Protein AF-A0A813JUB5-F1 (afdb_monomer_lite)

pLDDT: mean 76.71, std 22.65, range [33.0, 97.31]

Secondary structure (DSSP, 8-state):
--------------------------------EEEEE-HHHHTT--HHHHHHHHHHHHHTT--HHHHHHHHHHHHHHHHHHHT--PPP--EEEEE-

Structure (mmCIF, N/CA/C/O backbone):
data_AF-A0A813JUB5-F1
#
_entry.id   AF-A0A813JUB5-F1
#
loop_
_atom_site.group_PDB
_atom_site.id
_atom_site.type_symbol
_atom_site.label_atom_id
_atom_site.label_alt_id
_atom_site.label_comp_id
_atom_site.label_asym_id
_atom_site.label_entity_id
_atom_site.label_seq_id
_atom_site.pdbx_PDB_ins_code
_atom_site.Cartn_x
_atom_site.Cartn_y
_atom_site.Cartn_z
_atom_site.occupancy
_atom_site.B_iso_or_equiv
_atom_site.auth_seq_id
_atom_site.auth_comp_id
_atom_site.auth_asym_id
_atom_site.auth_atom_id
_atom_site.pdbx_PDB_model_num
ATOM 1 N N . ASP A 1 1 ? -7.724 21.777 -16.500 1.00 37.97 1 ASP A N 1
ATOM 2 C CA . ASP A 1 1 ? -7.188 20.458 -16.139 1.00 37.97 1 ASP A CA 1
ATOM 3 C C . ASP A 1 1 ? -7.147 20.297 -14.641 1.00 37.97 1 ASP A C 1
ATOM 5 O O . ASP A 1 1 ? -6.376 20.973 -13.975 1.00 37.97 1 ASP A O 1
ATOM 9 N N . VAL A 1 2 ? -8.063 19.493 -14.113 1.00 37.19 2 VAL A N 1
ATOM 10 C CA . VAL A 1 2 ? -8.103 19.075 -12.708 1.00 37.19 2 VAL A CA 1
ATOM 11 C C . VAL A 1 2 ? -7.773 17.582 -12.753 1.00 37.19 2 VAL A C 1
ATOM 13 O O . VAL A 1 2 ? -8.389 16.907 -13.579 1.00 37.19 2 VAL A O 1
ATOM 16 N N . PRO A 1 3 ? -6.791 17.074 -11.991 1.00 41.38 3 PRO A N 1
ATOM 17 C CA . PRO A 1 3 ? -6.329 15.706 -12.172 1.00 41.38 3 PRO A CA 1
ATOM 18 C C . PRO A 1 3 ? -7.411 14.697 -11.783 1.00 41.38 3 PRO A C 1
ATOM 20 O O . PRO A 1 3 ? -8.268 14.963 -10.936 1.00 41.38 3 PRO A O 1
ATOM 23 N N . ASP A 1 4 ? -7.330 13.550 -12.449 1.00 41.47 4 ASP A N 1
ATOM 24 C CA . ASP A 1 4 ? -8.175 12.366 -12.341 1.00 41.47 4 ASP A CA 1
ATOM 25 C C . ASP A 1 4 ? -8.116 11.783 -10.914 1.00 41.47 4 ASP A C 1
ATOM 27 O O . ASP A 1 4 ? -7.369 10.856 -10.605 1.00 41.47 4 ASP A O 1
ATOM 31 N N . VAL A 1 5 ? -8.876 12.364 -9.979 1.00 38.91 5 VAL A N 1
ATOM 32 C CA . VAL A 1 5 ? -9.111 11.742 -8.673 1.00 38.91 5 VAL A CA 1
ATOM 33 C C . VAL A 1 5 ? -10.061 10.579 -8.912 1.00 38.91 5 VAL A C 1
ATOM 35 O O . VAL A 1 5 ? -11.279 10.753 -8.960 1.00 38.91 5 VAL A O 1
ATOM 38 N N . THR A 1 6 ? -9.507 9.376 -9.038 1.00 42.19 6 THR A N 1
ATOM 39 C CA . THR A 1 6 ? -10.309 8.153 -8.999 1.00 42.19 6 THR A CA 1
ATOM 40 C C . THR A 1 6 ? -10.825 7.969 -7.569 1.00 42.19 6 THR A C 1
ATOM 42 O O . THR A 1 6 ? -10.170 7.379 -6.711 1.00 42.19 6 THR A O 1
ATOM 45 N N . THR A 1 7 ? -12.008 8.514 -7.276 1.00 41.75 7 THR A N 1
ATOM 46 C CA . THR A 1 7 ? -12.756 8.228 -6.048 1.00 41.75 7 THR A CA 1
ATOM 47 C C . THR A 1 7 ? -13.442 6.874 -6.190 1.00 41.75 7 THR A C 1
ATOM 49 O O . THR A 1 7 ? -14.650 6.772 -6.397 1.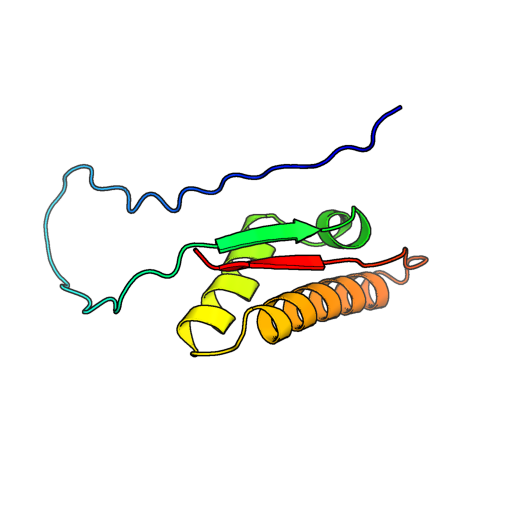00 41.75 7 THR A O 1
ATOM 52 N N . SER A 1 8 ? -12.666 5.799 -6.073 1.00 41.94 8 SER A N 1
ATOM 53 C CA . SER A 1 8 ? -13.240 4.463 -5.922 1.00 41.94 8 SER A CA 1
ATOM 54 C C . SER A 1 8 ? -13.886 4.361 -4.538 1.00 41.94 8 SER A C 1
ATOM 56 O O . SER A 1 8 ? -13.247 3.970 -3.563 1.00 41.94 8 SER A O 1
ATOM 58 N N . PHE A 1 9 ? -15.162 4.743 -4.441 1.00 37.78 9 PHE A N 1
ATOM 59 C CA . PHE A 1 9 ? -16.031 4.349 -3.334 1.00 37.78 9 PHE A CA 1
ATOM 60 C C . PHE A 1 9 ? -16.298 2.851 -3.475 1.00 37.78 9 PHE A C 1
ATOM 62 O O . PHE A 1 9 ? -17.243 2.423 -4.134 1.00 37.78 9 PHE A O 1
ATOM 69 N N . LEU A 1 10 ? -15.416 2.043 -2.896 1.00 42.94 10 LEU A N 1
ATOM 70 C CA . LEU A 1 10 ? -15.638 0.613 -2.764 1.00 42.94 10 LEU A CA 1
ATOM 71 C C . LEU A 1 10 ? -16.428 0.390 -1.478 1.00 42.94 10 LEU A C 1
ATOM 73 O O . LEU A 1 10 ? -15.875 0.171 -0.402 1.00 42.94 10 LEU A O 1
ATOM 77 N N . GLU A 1 11 ? -17.751 0.469 -1.600 1.00 42.41 11 GLU A N 1
ATOM 78 C CA . GLU A 1 11 ? -18.625 -0.207 -0.653 1.00 42.41 11 GLU A CA 1
ATOM 79 C C . GLU A 1 11 ? -18.338 -1.703 -0.810 1.00 42.41 11 GLU A C 1
ATOM 81 O O . GLU A 1 11 ? -18.696 -2.316 -1.817 1.00 42.41 11 GLU A O 1
ATOM 86 N N . SER A 1 12 ? -17.617 -2.286 0.151 1.00 42.34 12 SER A N 1
ATOM 87 C CA . SER A 1 12 ? -17.505 -3.738 0.262 1.00 42.34 12 SER A CA 1
ATOM 88 C C . SER A 1 12 ? -18.871 -4.256 0.698 1.00 42.34 12 SER A C 1
ATOM 90 O O . SER A 1 12 ? -19.141 -4.489 1.878 1.00 42.34 12 SER A O 1
ATOM 92 N N . ALA A 1 13 ? -19.782 -4.328 -0.269 1.00 40.25 13 ALA A N 1
ATOM 93 C CA . ALA A 1 13 ? -21.048 -4.992 -0.115 1.00 40.25 13 ALA A CA 1
ATOM 94 C C . ALA A 1 13 ? -20.729 -6.474 0.077 1.00 40.25 13 ALA A C 1
ATOM 96 O O . ALA A 1 13 ? -20.413 -7.191 -0.873 1.00 40.25 13 ALA A O 1
ATOM 97 N N . ALA A 1 14 ? -20.821 -6.936 1.323 1.00 43.47 14 ALA A N 1
ATOM 98 C CA . ALA A 1 14 ? -21.150 -8.324 1.576 1.00 43.47 14 ALA A CA 1
ATOM 99 C C . ALA A 1 14 ? -22.444 -8.600 0.800 1.00 43.47 14 ALA A C 1
ATOM 101 O O . ALA A 1 14 ? -23.521 -8.111 1.139 1.00 43.47 14 ALA A O 1
ATOM 102 N N . GLN A 1 15 ? -22.298 -9.279 -0.330 1.00 40.62 15 GLN A N 1
ATOM 103 C CA . GLN A 1 15 ? -23.367 -9.525 -1.273 1.00 40.62 15 GLN A CA 1
ATOM 104 C C . GLN A 1 15 ? -24.268 -10.612 -0.685 1.00 40.62 15 GLN A C 1
ATOM 106 O O . GLN A 1 15 ? -24.029 -11.802 -0.865 1.00 40.62 15 GLN A O 1
ATOM 111 N N . THR A 1 16 ? -25.287 -10.211 0.073 1.00 44.03 16 THR A N 1
ATOM 112 C CA . THR A 1 16 ? -26.322 -11.130 0.554 1.00 44.03 16 THR A CA 1
ATOM 113 C C . THR A 1 16 ? -27.417 -11.221 -0.504 1.00 44.03 16 THR A C 1
ATOM 115 O O . THR A 1 16 ? -28.320 -10.389 -0.566 1.00 44.03 16 THR A O 1
ATOM 118 N N . GLY A 1 17 ? -27.300 -12.230 -1.365 1.00 39.75 17 GLY A N 1
ATOM 119 C CA . GLY A 1 17 ? -28.309 -12.633 -2.342 1.00 39.75 17 GLY A CA 1
ATOM 120 C C . GLY A 1 17 ? -28.335 -14.155 -2.467 1.00 39.75 17 GLY A C 1
ATOM 121 O O . GLY A 1 17 ? -27.616 -14.719 -3.280 1.00 39.75 17 GLY A O 1
ATOM 122 N N . ASP A 1 18 ? -29.120 -14.777 -1.585 1.00 42.12 18 ASP A N 1
ATOM 123 C CA . ASP A 1 18 ? -29.724 -16.118 -1.628 1.00 42.12 18 ASP A CA 1
ATOM 124 C C . ASP A 1 18 ? -29.017 -17.259 -2.394 1.00 42.12 18 ASP A C 1
ATOM 126 O O . ASP A 1 18 ? -29.290 -17.491 -3.570 1.00 42.12 18 ASP A O 1
ATOM 130 N N . ALA A 1 19 ? -28.242 -18.085 -1.670 1.00 40.19 19 ALA A N 1
ATOM 131 C CA . ALA A 1 19 ? -28.362 -19.556 -1.692 1.00 40.19 19 ALA A CA 1
ATOM 132 C C . ALA A 1 19 ? -27.466 -20.240 -0.627 1.00 40.19 19 ALA A C 1
ATOM 134 O O . ALA A 1 19 ? -26.251 -20.299 -0.750 1.00 40.19 19 ALA A O 1
ATOM 135 N N . GLN A 1 20 ? -28.127 -20.772 0.407 1.00 45.09 20 GLN A N 1
ATOM 136 C CA . GLN A 1 20 ? -27.795 -21.916 1.279 1.00 45.09 20 GLN A CA 1
ATOM 137 C C . GLN A 1 20 ? -26.329 -22.341 1.571 1.00 45.09 20 GLN A C 1
ATOM 139 O O . GLN A 1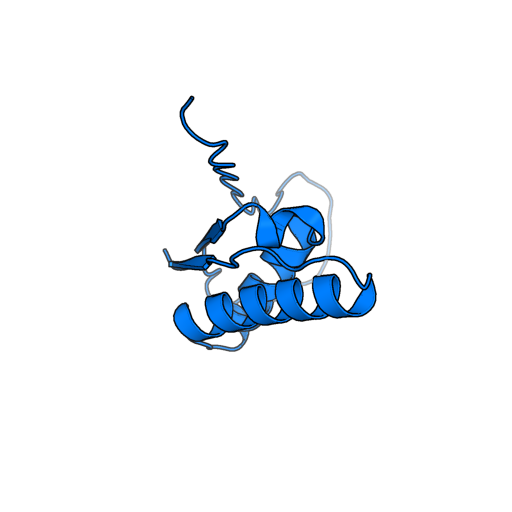 20 ? -25.653 -22.943 0.745 1.00 45.09 20 GLN A O 1
ATOM 144 N N . ALA A 1 21 ? -26.043 -22.297 2.884 1.00 45.81 21 ALA A N 1
ATOM 145 C CA . ALA A 1 21 ? -25.285 -23.250 3.715 1.00 45.81 21 ALA A CA 1
ATOM 146 C C . ALA A 1 21 ? -23.786 -22.997 4.021 1.00 45.81 21 ALA A C 1
ATOM 148 O O . ALA A 1 21 ? -22.905 -23.219 3.202 1.00 45.81 21 ALA A O 1
ATOM 149 N N . ALA A 1 22 ? -23.564 -22.734 5.320 1.00 44.94 22 ALA A N 1
ATOM 150 C CA . ALA A 1 22 ? -22.416 -23.104 6.159 1.00 44.94 22 ALA A CA 1
ATOM 151 C C . ALA A 1 22 ? -21.100 -22.308 6.039 1.00 44.94 22 ALA A C 1
ATOM 153 O O . ALA A 1 22 ? -20.172 -22.715 5.352 1.00 44.94 22 ALA A O 1
ATOM 154 N N . CYS A 1 23 ? -20.982 -21.249 6.847 1.00 33.00 23 CYS A N 1
ATOM 155 C CA . CYS A 1 23 ? -19.963 -21.075 7.897 1.00 33.00 23 CYS A CA 1
ATOM 156 C C . CYS A 1 23 ? -20.178 -19.674 8.487 1.00 33.00 23 CYS A C 1
ATOM 158 O O . CYS A 1 23 ? -19.902 -18.680 7.820 1.00 33.00 23 CYS A O 1
ATOM 160 N N . GLU A 1 24 ? -20.715 -19.573 9.704 1.00 44.91 24 GLU A N 1
ATOM 161 C CA . GLU A 1 24 ? -20.666 -18.322 10.469 1.00 44.91 24 GLU A CA 1
ATOM 162 C C . GLU A 1 24 ? -19.198 -18.047 10.806 1.00 44.91 24 GLU A C 1
ATOM 164 O O . GLU A 1 24 ? -18.670 -18.480 11.828 1.00 44.91 24 GLU A O 1
ATOM 169 N N . SER A 1 25 ? -18.500 -17.376 9.892 1.00 47.16 25 SER A N 1
ATOM 170 C CA . SER A 1 25 ? -17.254 -16.710 10.220 1.00 47.16 25 SER A CA 1
ATOM 171 C C . SER A 1 25 ? -17.613 -15.555 11.141 1.00 47.16 25 SER A C 1
ATOM 173 O O . SER A 1 25 ? -18.264 -14.603 10.706 1.00 47.16 25 SER A O 1
ATOM 175 N N . ASP A 1 26 ? -17.194 -15.667 12.399 1.00 46.16 26 ASP A N 1
ATOM 176 C CA . ASP A 1 26 ? -17.034 -14.578 13.363 1.00 46.16 26 ASP A CA 1
ATOM 177 C C . ASP A 1 26 ? -16.092 -13.524 12.755 1.00 46.16 26 ASP A C 1
ATOM 179 O O . ASP A 1 26 ? -14.899 -13.439 13.043 1.00 46.16 26 ASP A O 1
ATOM 183 N N . ALA A 1 27 ? -16.601 -12.786 11.774 1.00 52.78 27 ALA A N 1
ATOM 184 C CA . ALA A 1 27 ? -15.924 -11.656 11.193 1.00 52.78 27 ALA A CA 1
ATOM 185 C C . ALA A 1 27 ? -16.081 -10.546 12.223 1.00 52.78 27 ALA A C 1
ATOM 187 O O . ALA A 1 27 ? -17.143 -9.931 12.342 1.00 52.78 27 ALA A O 1
ATOM 188 N N . GLY A 1 28 ? -15.022 -10.323 13.003 1.00 55.94 28 GLY A N 1
ATOM 189 C CA . GLY A 1 28 ? -14.895 -9.120 13.815 1.00 55.94 28 GLY A CA 1
ATOM 190 C C . GLY A 1 28 ? -15.255 -7.870 12.993 1.00 55.94 28 GLY A C 1
ATOM 191 O O . GLY A 1 28 ? -15.242 -7.919 11.761 1.00 55.94 28 GLY A O 1
ATOM 192 N N . PRO A 1 29 ? -15.592 -6.749 13.651 1.00 61.69 29 PRO A N 1
ATOM 193 C CA . PRO A 1 29 ? -16.195 -5.587 13.002 1.00 61.69 29 PRO A CA 1
ATOM 194 C C . PRO A 1 29 ? -15.454 -5.215 11.714 1.00 61.69 29 PRO A C 1
ATOM 196 O O . PRO A 1 29 ? -14.263 -4.891 11.744 1.00 61.69 29 PRO A O 1
ATOM 199 N N . LEU A 1 30 ? -16.167 -5.313 10.587 1.00 64.62 30 LEU A N 1
ATOM 200 C CA . LEU A 1 30 ? -15.655 -4.958 9.269 1.00 64.62 30 LEU A CA 1
ATOM 201 C C . LEU A 1 30 ? -15.199 -3.498 9.316 1.00 64.62 30 LEU A C 1
ATOM 203 O O . LEU A 1 30 ? -16.011 -2.599 9.528 1.00 64.62 30 LEU A O 1
ATOM 207 N N . LYS A 1 31 ? -13.894 -3.262 9.150 1.00 72.56 31 LYS A N 1
ATOM 208 C CA . LYS A 1 31 ? -13.341 -1.906 9.077 1.00 72.56 31 LYS A CA 1
ATOM 209 C C . LYS A 1 31 ? -13.501 -1.391 7.656 1.00 72.56 31 LYS A C 1
ATOM 211 O O . LYS A 1 31 ? -12.869 -1.915 6.740 1.00 72.56 31 LYS A O 1
ATOM 216 N N . GLN A 1 32 ? -14.340 -0.376 7.483 1.00 88.62 32 GLN A N 1
ATOM 217 C CA . GLN A 1 32 ? -14.465 0.325 6.213 1.00 88.62 32 GLN A CA 1
ATOM 218 C C . GLN A 1 32 ? -13.316 1.324 6.076 1.00 88.62 32 GLN A C 1
ATOM 220 O O . GLN A 1 32 ? -12.819 1.869 7.065 1.00 88.62 32 GLN A O 1
ATOM 225 N N . PHE A 1 33 ? -12.856 1.547 4.850 1.00 91.06 33 PHE A N 1
ATOM 226 C CA . PHE A 1 33 ? -11.806 2.520 4.593 1.00 91.06 33 PHE A CA 1
ATOM 227 C C . PHE A 1 33 ? -11.940 3.144 3.209 1.00 91.06 33 PHE A C 1
ATOM 229 O O . PHE A 1 33 ? -12.518 2.563 2.294 1.00 91.06 33 PHE A O 1
ATOM 236 N N . LEU A 1 34 ? -11.348 4.325 3.070 1.00 92.81 34 LEU A N 1
ATOM 237 C CA . LEU A 1 34 ? -11.126 5.015 1.811 1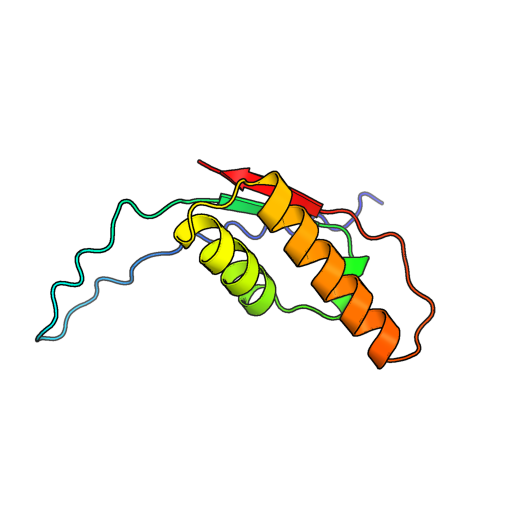.00 92.81 34 LEU A CA 1
ATOM 238 C C . LEU A 1 34 ? -9.619 5.080 1.557 1.00 92.81 34 LEU A C 1
ATOM 240 O O . LEU A 1 34 ? -8.874 5.561 2.413 1.00 92.81 34 LEU A O 1
ATOM 244 N N . ALA A 1 35 ? -9.182 4.619 0.387 1.00 92.00 35 ALA A N 1
ATOM 245 C CA . ALA A 1 35 ? -7.811 4.773 -0.087 1.00 92.00 35 ALA A CA 1
ATOM 246 C C . ALA A 1 35 ? -7.7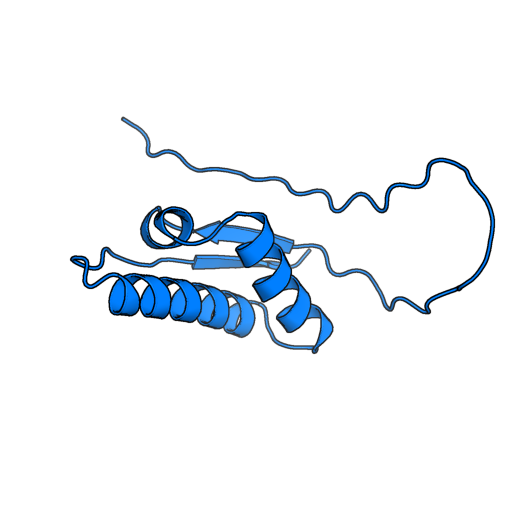84 5.762 -1.259 1.00 92.00 35 ALA A C 1
ATOM 248 O O . ALA A 1 35 ? -8.485 5.577 -2.251 1.00 92.00 35 ALA A O 1
ATOM 249 N N . VAL A 1 36 ? -6.969 6.808 -1.137 1.00 94.06 36 VAL A N 1
ATOM 250 C CA . VAL A 1 36 ? -6.707 7.800 -2.186 1.00 94.06 36 VAL A CA 1
ATOM 251 C C . VAL A 1 36 ? -5.219 7.760 -2.491 1.00 94.06 36 VAL A C 1
ATOM 253 O O . VAL A 1 36 ? -4.406 7.735 -1.569 1.00 94.06 36 VAL A O 1
ATOM 256 N N . ALA A 1 37 ? -4.848 7.750 -3.764 1.00 93.88 37 ALA A N 1
ATOM 257 C CA . ALA A 1 37 ? -3.451 7.707 -4.168 1.00 93.88 37 ALA A CA 1
ATOM 258 C C . ALA A 1 37 ? -3.212 8.455 -5.481 1.00 93.88 37 ALA A C 1
ATOM 260 O O . ALA A 1 37 ? -4.163 8.644 -6.246 1.00 93.88 37 ALA A O 1
ATOM 261 N N . SER A 1 38 ? -1.961 8.865 -5.719 1.00 92.94 38 SER A N 1
ATOM 262 C CA . SER A 1 38 ? -1.511 9.373 -7.021 1.00 92.94 38 SER A CA 1
ATOM 263 C C . SER A 1 38 ? -1.496 8.266 -8.084 1.00 92.94 38 SER A C 1
ATOM 265 O O . SER A 1 38 ? -1.558 7.074 -7.775 1.00 92.94 38 SER A O 1
ATOM 267 N N . ASP A 1 39 ? -1.424 8.672 -9.347 1.00 89.62 39 ASP A N 1
ATOM 268 C CA . ASP A 1 39 ? -1.215 7.811 -10.519 1.00 89.62 39 ASP A CA 1
ATOM 269 C C . ASP A 1 39 ? -0.013 6.872 -10.380 1.00 89.62 39 ASP A C 1
ATOM 271 O O . ASP A 1 39 ? -0.125 5.703 -10.746 1.00 89.62 39 ASP A O 1
ATOM 275 N N . GLY A 1 40 ? 1.058 7.317 -9.716 1.00 90.50 40 GLY A N 1
ATOM 276 C CA . GLY A 1 40 ? 2.203 6.476 -9.361 1.00 90.50 40 GLY A CA 1
ATOM 277 C C . GLY A 1 40 ? 1.841 5.193 -8.593 1.00 90.50 40 GLY A C 1
ATOM 278 O O . GLY A 1 40 ? 2.635 4.257 -8.549 1.00 90.50 40 GLY A O 1
ATOM 279 N N . VAL A 1 41 ? 0.645 5.087 -8.005 1.00 93.00 41 VAL A N 1
ATOM 280 C CA . VAL A 1 41 ? 0.126 3.824 -7.449 1.00 93.00 41 VAL A CA 1
ATOM 281 C C . VAL A 1 41 ? -0.680 3.037 -8.475 1.00 93.00 41 VAL A C 1
ATOM 283 O O . VAL A 1 41 ? -0.490 1.828 -8.610 1.00 93.00 41 VAL A O 1
ATOM 286 N N . TRP A 1 42 ? -1.588 3.703 -9.183 1.00 92.38 42 TRP A N 1
ATOM 287 C CA . TRP A 1 42 ? -2.576 3.057 -10.048 1.00 92.38 42 TRP A CA 1
ATOM 288 C C . TRP A 1 42 ? -2.014 2.557 -11.378 1.00 92.38 42 TRP A C 1
ATOM 290 O O . TRP A 1 42 ? -2.639 1.711 -12.011 1.00 92.38 42 TRP A O 1
ATOM 300 N N . GLU A 1 43 ? -0.835 3.027 -11.783 1.00 88.81 43 GLU A N 1
ATOM 301 C CA . GLU A 1 43 ? -0.173 2.573 -13.009 1.00 88.81 43 GLU A CA 1
ATOM 302 C C . GLU A 1 43 ? 0.164 1.073 -12.975 1.00 88.81 43 GLU A C 1
ATOM 304 O O . GLU A 1 43 ? 0.046 0.385 -13.988 1.00 88.81 43 GLU A O 1
ATOM 309 N N . PHE A 1 44 ? 0.503 0.545 -11.792 1.00 87.19 44 PHE A N 1
ATOM 310 C CA . PHE A 1 44 ? 0.928 -0.851 -11.621 1.00 87.19 44 PHE A CA 1
ATOM 311 C C . PHE A 1 44 ? 0.081 -1.653 -10.632 1.00 87.19 44 PHE A C 1
ATOM 313 O O . PHE A 1 44 ? 0.198 -2.879 -10.581 1.00 87.19 44 PHE A O 1
ATOM 320 N N . LEU A 1 45 ? -0.765 -0.999 -9.831 1.00 91.31 45 LEU A N 1
ATOM 321 C CA . LEU A 1 45 ? -1.656 -1.677 -8.894 1.00 91.31 45 LEU A CA 1
ATOM 322 C C . LEU A 1 45 ? -3.110 -1.539 -9.316 1.00 91.31 45 LEU A C 1
ATOM 324 O O . LEU A 1 45 ? -3.636 -0.439 -9.480 1.00 91.31 45 LEU A O 1
ATOM 328 N N . SER A 1 46 ? -3.789 -2.683 -9.398 1.00 92.50 46 SER A N 1
ATOM 329 C CA . SER A 1 46 ? -5.237 -2.710 -9.560 1.00 92.50 46 SER A CA 1
ATOM 330 C C . SER A 1 46 ? -5.941 -2.206 -8.294 1.00 92.50 46 SER A C 1
ATOM 332 O O . SER A 1 46 ? -5.424 -2.312 -7.177 1.00 92.50 46 SER A O 1
ATOM 334 N N . SER A 1 47 ? -7.170 -1.707 -8.445 1.00 90.25 47 SER A N 1
ATOM 335 C CA . SER A 1 47 ? -8.006 -1.318 -7.302 1.00 90.25 47 SER A CA 1
ATOM 336 C C . SER A 1 47 ? -8.256 -2.482 -6.336 1.00 90.25 47 SER A C 1
ATOM 338 O O . SER A 1 47 ? -8.245 -2.277 -5.121 1.00 90.25 47 SER A O 1
ATOM 340 N N . SER A 1 48 ? -8.399 -3.712 -6.843 1.00 90.62 48 SER A N 1
ATOM 341 C CA . SER A 1 48 ? -8.480 -4.926 -6.021 1.00 90.62 48 SER A CA 1
ATOM 342 C C . SER A 1 48 ? -7.195 -5.189 -5.236 1.00 90.62 48 SER A C 1
ATOM 344 O O . SER A 1 48 ? -7.266 -5.379 -4.026 1.00 90.62 48 SER A O 1
ATOM 346 N N . ASP A 1 49 ? -6.018 -5.101 -5.868 1.00 92.88 49 ASP A N 1
ATOM 347 C CA . ASP A 1 49 ? -4.735 -5.309 -5.179 1.00 92.88 49 ASP A CA 1
ATOM 348 C C . ASP A 1 49 ? -4.508 -4.284 -4.065 1.00 92.88 49 ASP A C 1
ATOM 350 O O . ASP A 1 49 ? -3.997 -4.617 -2.988 1.00 92.88 49 ASP A O 1
ATOM 354 N N . ALA A 1 50 ? -4.881 -3.027 -4.320 1.00 93.38 50 ALA A N 1
ATOM 355 C CA . ALA A 1 50 ? -4.801 -1.962 -3.331 1.00 93.38 50 ALA A CA 1
ATOM 356 C C . ALA A 1 50 ? -5.746 -2.233 -2.151 1.00 93.38 50 ALA A C 1
ATOM 358 O O . ALA A 1 50 ? -5.334 -2.131 -0.991 1.00 93.38 50 ALA A O 1
ATOM 359 N N . THR A 1 51 ? -6.982 -2.644 -2.445 1.00 91.94 51 THR A N 1
ATOM 360 C CA . THR A 1 51 ? -8.004 -2.943 -1.434 1.00 91.94 51 THR A CA 1
ATOM 361 C C . THR A 1 51 ? -7.602 -4.133 -0.570 1.00 91.94 51 THR A C 1
ATOM 363 O O . THR A 1 51 ? -7.656 -4.036 0.655 1.00 91.94 51 THR A O 1
ATOM 366 N N . ASP A 1 52 ? -7.110 -5.212 -1.176 1.00 92.88 52 ASP A N 1
ATOM 367 C CA . ASP A 1 52 ? -6.633 -6.398 -0.459 1.00 92.88 52 ASP A CA 1
ATOM 368 C C . ASP A 1 52 ? -5.428 -6.066 0.426 1.00 92.88 52 ASP A C 1
ATOM 370 O O . ASP A 1 52 ? -5.343 -6.502 1.577 1.00 92.88 52 ASP A O 1
ATOM 374 N N . THR A 1 53 ? -4.508 -5.238 -0.081 1.00 94.19 53 THR A N 1
ATOM 375 C CA . THR A 1 53 ? -3.320 -4.808 0.668 1.00 94.19 53 THR A CA 1
ATOM 376 C C . THR A 1 53 ? -3.706 -3.997 1.906 1.00 94.19 53 THR A C 1
ATOM 378 O O . THR A 1 53 ? -3.227 -4.287 3.005 1.00 94.19 53 THR A O 1
ATOM 381 N N . VAL A 1 54 ? -4.57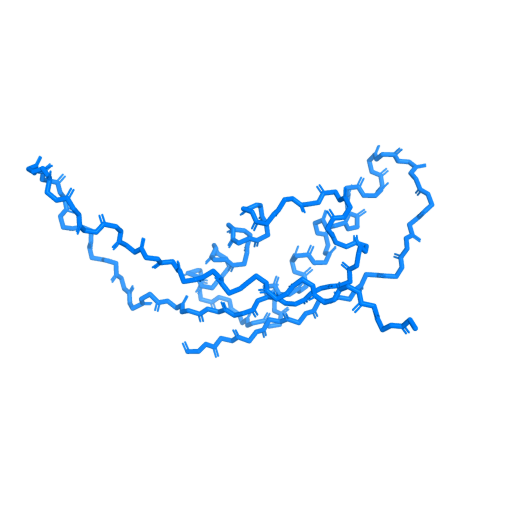8 -2.996 1.759 1.00 94.00 54 VAL A N 1
ATOM 382 C CA . VAL A 1 54 ? -5.008 -2.142 2.878 1.00 94.00 54 VAL A CA 1
ATOM 383 C C . VAL A 1 54 ? -5.920 -2.915 3.834 1.00 94.00 54 VAL A C 1
ATOM 385 O O . VAL A 1 54 ? -5.712 -2.875 5.048 1.00 94.00 54 VAL A O 1
ATOM 388 N N . GLY A 1 55 ? -6.870 -3.688 3.307 1.00 91.69 55 GLY A N 1
ATOM 389 C CA . GLY A 1 55 ? -7.795 -4.510 4.085 1.00 91.69 55 GLY A CA 1
ATOM 390 C C . GLY A 1 55 ? -7.071 -5.522 4.971 1.00 91.69 55 GLY A C 1
ATOM 391 O O . GLY A 1 55 ? -7.316 -5.569 6.178 1.00 91.69 55 GLY A O 1
ATOM 392 N N . ALA A 1 56 ? -6.101 -6.261 4.424 1.00 91.38 56 ALA A N 1
ATOM 393 C CA . ALA A 1 56 ? -5.305 -7.218 5.194 1.00 91.38 56 ALA A CA 1
ATOM 394 C C . ALA A 1 56 ? -4.523 -6.550 6.342 1.00 91.38 56 ALA A C 1
ATOM 396 O O . ALA A 1 56 ? -4.432 -7.102 7.446 1.00 91.38 56 ALA A O 1
ATOM 397 N N . MET A 1 57 ? -3.994 -5.343 6.115 1.00 94.31 57 MET A N 1
ATOM 398 C CA . MET A 1 57 ? -3.290 -4.567 7.142 1.00 94.31 57 MET A CA 1
ATOM 399 C C . MET A 1 57 ? -4.239 -4.137 8.269 1.00 94.31 57 MET A C 1
ATOM 401 O O . MET A 1 57 ? -3.923 -4.325 9.448 1.00 94.31 57 MET A O 1
ATOM 405 N N . LEU A 1 58 ? -5.419 -3.616 7.927 1.00 90.25 58 LEU A N 1
ATOM 406 C CA . LEU A 1 58 ? -6.412 -3.158 8.904 1.00 90.25 58 LEU A CA 1
ATOM 407 C C . LEU A 1 58 ? -7.013 -4.309 9.725 1.00 90.25 58 LEU A C 1
ATOM 409 O O . LEU A 1 58 ? -7.194 -4.158 10.940 1.00 90.25 58 LEU A O 1
ATOM 413 N N . LEU A 1 59 ? -7.266 -5.463 9.093 1.00 89.31 59 LEU A N 1
ATOM 414 C CA . LEU A 1 59 ? -7.703 -6.693 9.767 1.00 89.31 59 LEU A CA 1
ATOM 415 C C . LEU A 1 59 ? -6.643 -7.198 10.756 1.00 89.31 59 LEU A C 1
ATOM 417 O O . LEU A 1 59 ? -6.971 -7.594 11.874 1.00 89.31 59 LEU A O 1
ATOM 421 N N . SER A 1 60 ? -5.362 -7.063 10.401 1.00 89.25 60 SER A N 1
ATOM 422 C CA . SER A 1 60 ? -4.211 -7.391 11.257 1.00 89.25 60 SER A CA 1
ATOM 423 C C . SER A 1 60 ? -3.925 -6.349 12.353 1.00 89.25 60 SER A C 1
ATOM 425 O O . SER A 1 60 ? -2.819 -6.309 12.896 1.00 89.25 60 SER A O 1
ATOM 427 N N . GLN A 1 61 ? -4.898 -5.486 12.671 1.00 87.69 61 GLN A N 1
ATOM 428 C CA . GLN A 1 61 ? -4.808 -4.427 13.686 1.00 87.69 61 GLN A CA 1
ATOM 429 C C . GLN A 1 61 ? -3.660 -3.425 13.454 1.00 87.69 61 GLN A C 1
ATOM 431 O O . GLN A 1 61 ? -3.151 -2.826 14.402 1.00 87.69 61 GLN A O 1
ATOM 436 N N . LYS A 1 62 ? -3.241 -3.220 12.198 1.00 91.75 62 LYS A N 1
ATOM 437 C CA . LYS A 1 62 ? -2.296 -2.152 11.839 1.00 91.75 62 LYS A CA 1
ATOM 438 C C . LYS A 1 62 ? -3.009 -0.806 11.748 1.00 91.75 62 LYS A C 1
ATOM 440 O O . LYS A 1 62 ? -4.229 -0.735 11.592 1.00 91.75 62 LYS A O 1
ATOM 445 N N . THR A 1 63 ? -2.240 0.272 11.870 1.00 94.31 63 THR A N 1
ATOM 446 C CA . THR A 1 63 ? -2.773 1.633 11.746 1.00 94.31 63 THR A CA 1
ATOM 447 C C . THR A 1 63 ? -3.015 1.999 10.280 1.00 94.31 63 THR A C 1
ATOM 449 O O . THR A 1 63 ? -2.403 1.426 9.379 1.00 94.31 63 THR A O 1
ATOM 452 N N . ALA A 1 64 ? -3.870 2.997 10.034 1.00 93.38 64 ALA A N 1
ATOM 453 C CA . ALA A 1 64 ? -4.105 3.529 8.688 1.00 93.38 64 ALA A CA 1
ATOM 454 C C . ALA A 1 64 ? -2.803 4.004 8.016 1.00 93.38 64 ALA A C 1
ATOM 456 O O . ALA A 1 64 ? -2.581 3.735 6.842 1.00 93.38 64 ALA A O 1
ATOM 457 N N . SER A 1 65 ? -1.910 4.630 8.793 1.00 95.94 65 SER A N 1
ATOM 458 C CA . SER A 1 65 ? -0.593 5.074 8.320 1.00 95.94 65 SER A CA 1
ATOM 459 C C . SER A 1 65 ? 0.271 3.902 7.843 1.00 95.94 65 SER A C 1
ATOM 461 O O . SER A 1 65 ? 0.813 3.941 6.745 1.00 95.94 65 SER A O 1
ATOM 463 N N . GLN A 1 66 ? 0.312 2.803 8.605 1.00 96.62 66 GLN A N 1
ATOM 464 C CA . GLN A 1 66 ? 1.038 1.594 8.199 1.00 96.62 66 GLN A CA 1
ATOM 465 C C . GLN A 1 66 ? 0.437 0.947 6.946 1.00 96.62 66 GLN A C 1
ATOM 467 O O . GLN A 1 66 ? 1.166 0.387 6.131 1.00 96.62 66 GLN A O 1
ATOM 472 N N . ALA A 1 67 ? -0.887 0.996 6.788 1.00 95.88 67 ALA A N 1
ATOM 473 C CA . ALA A 1 67 ? -1.548 0.483 5.594 1.00 95.88 67 ALA A CA 1
ATOM 474 C C . ALA A 1 67 ? -1.250 1.349 4.354 1.00 95.88 67 ALA A C 1
ATOM 476 O O . ALA A 1 67 ? -0.966 0.798 3.292 1.00 95.88 67 ALA A O 1
ATOM 477 N N . ALA A 1 68 ? -1.248 2.678 4.504 1.00 96.12 68 ALA A N 1
ATOM 478 C CA . ALA A 1 68 ? -0.859 3.622 3.456 1.00 96.12 68 ALA A CA 1
ATOM 479 C C . ALA A 1 68 ? 0.607 3.424 3.038 1.00 96.12 68 ALA A C 1
ATOM 481 O O . ALA A 1 68 ? 0.895 3.219 1.861 1.00 96.12 68 ALA A O 1
ATOM 482 N N . GLU A 1 69 ? 1.525 3.357 4.007 1.00 97.25 69 GLU A N 1
ATOM 483 C CA . GLU A 1 69 ? 2.945 3.076 3.766 1.00 97.25 69 GLU A CA 1
ATOM 484 C C . GLU A 1 69 ? 3.130 1.743 3.030 1.00 97.25 69 GLU A C 1
ATOM 486 O O . GLU A 1 69 ? 3.863 1.663 2.046 1.00 97.25 69 GLU A O 1
ATOM 491 N N . ARG A 1 70 ? 2.398 0.697 3.436 1.00 97.31 70 ARG A N 1
ATOM 492 C CA . ARG A 1 70 ? 2.464 -0.606 2.767 1.00 97.31 70 ARG A CA 1
ATOM 493 C C . ARG A 1 70 ? 2.002 -0.542 1.312 1.00 97.31 70 ARG A C 1
ATOM 495 O O . ARG A 1 70 ? 2.601 -1.230 0.479 1.00 97.31 70 ARG A O 1
ATOM 502 N N . LEU A 1 71 ? 0.960 0.237 1.022 1.00 95.88 71 LEU A N 1
ATOM 503 C CA . LEU A 1 71 ? 0.457 0.452 -0.333 1.00 95.88 71 LEU A CA 1
ATOM 504 C C . LEU A 1 71 ? 1.490 1.203 -1.186 1.00 95.88 71 LEU A C 1
ATOM 506 O O . LEU A 1 71 ? 1.821 0.734 -2.274 1.00 95.88 71 LEU A O 1
ATOM 510 N N . ALA A 1 72 ? 2.070 2.284 -0.656 1.00 95.69 72 ALA A N 1
ATOM 511 C CA . ALA A 1 72 ? 3.133 3.040 -1.318 1.00 95.69 72 ALA A CA 1
ATOM 512 C C . ALA A 1 72 ? 4.359 2.163 -1.625 1.00 95.69 72 ALA A C 1
ATOM 514 O O . ALA A 1 72 ? 4.783 2.074 -2.774 1.00 95.69 72 ALA A O 1
ATOM 515 N N . SER A 1 73 ? 4.859 1.397 -0.648 1.00 96.31 73 SER A N 1
ATOM 516 C CA . SER A 1 73 ? 5.991 0.488 -0.881 1.00 96.31 73 SER A CA 1
ATOM 517 C C . SER A 1 73 ? 5.680 -0.602 -1.910 1.00 96.31 73 SER A C 1
ATOM 519 O O . SER A 1 73 ? 6.582 -1.114 -2.572 1.00 96.31 73 SER A O 1
ATOM 521 N N . ARG A 1 74 ? 4.417 -1.030 -2.036 1.00 95.50 74 ARG A N 1
ATOM 522 C CA . ARG A 1 74 ? 4.027 -2.008 -3.059 1.00 95.50 74 ARG A CA 1
ATOM 523 C C . ARG A 1 74 ? 4.054 -1.382 -4.456 1.00 95.50 74 ARG A C 1
ATOM 525 O O . ARG A 1 74 ? 4.528 -2.043 -5.380 1.00 95.50 74 ARG A O 1
ATOM 532 N N . ALA A 1 75 ? 3.620 -0.130 -4.589 1.00 94.12 75 ALA A N 1
ATOM 533 C CA . ALA A 1 75 ? 3.747 0.628 -5.829 1.00 94.12 75 ALA A CA 1
ATOM 534 C C . ALA A 1 75 ? 5.227 0.805 -6.207 1.00 94.12 75 ALA A C 1
ATOM 536 O O . ALA A 1 75 ? 5.630 0.370 -7.281 1.00 94.12 75 ALA A O 1
ATOM 537 N N . GLU A 1 76 ? 6.064 1.295 -5.284 1.00 94.31 76 GLU A N 1
ATOM 538 C CA . GLU A 1 76 ? 7.512 1.477 -5.498 1.00 94.31 76 GLU A CA 1
ATOM 539 C C . GLU A 1 76 ? 8.207 0.194 -5.971 1.00 94.31 76 GLU A C 1
ATOM 541 O O . GLU A 1 76 ? 9.041 0.209 -6.876 1.00 94.31 76 GLU A O 1
ATOM 546 N N . ASN A 1 77 ? 7.868 -0.946 -5.366 1.00 94.81 77 ASN A N 1
ATOM 547 C CA . ASN A 1 77 ? 8.436 -2.229 -5.769 1.00 94.81 77 ASN A CA 1
ATOM 548 C C . ASN A 1 77 ? 8.009 -2.643 -7.180 1.00 94.81 77 ASN A C 1
ATOM 550 O O . ASN A 1 77 ? 8.766 -3.346 -7.846 1.00 94.81 77 ASN A O 1
ATOM 554 N N . SER A 1 78 ? 6.816 -2.250 -7.623 1.00 92.81 78 SER A N 1
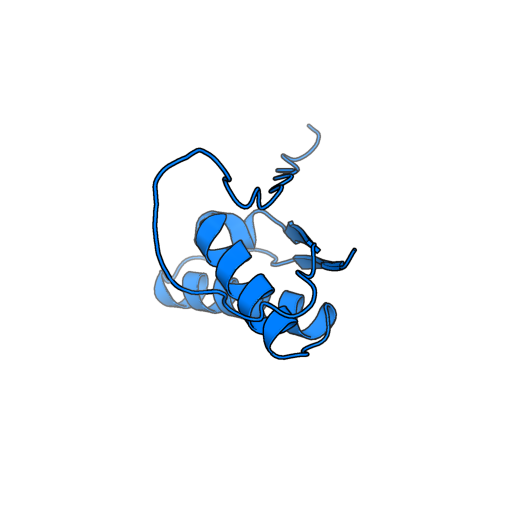ATOM 555 C CA . SER A 1 78 ? 6.326 -2.554 -8.970 1.00 92.81 78 SER A CA 1
ATOM 556 C C . SER A 1 78 ? 7.078 -1.712 -10.002 1.00 92.81 78 SER A C 1
ATOM 558 O O . SER A 1 78 ? 7.673 -2.275 -10.915 1.00 92.81 78 SER A O 1
ATOM 560 N N . TRP A 1 79 ? 7.225 -0.407 -9.751 1.00 93.19 79 TRP A N 1
ATOM 561 C CA . TRP A 1 79 ? 8.076 0.488 -10.547 1.00 93.19 79 TRP A CA 1
ATOM 562 C C . TRP A 1 79 ? 9.511 -0.033 -10.706 1.00 93.19 79 TRP A C 1
ATOM 564 O O . TRP A 1 79 ? 10.048 -0.094 -11.812 1.00 93.19 79 TRP A O 1
ATOM 574 N N . ARG A 1 80 ? 10.132 -0.476 -9.602 1.00 91.50 80 ARG A N 1
ATOM 575 C CA . ARG A 1 80 ? 11.498 -1.031 -9.621 1.00 91.50 80 ARG A CA 1
ATOM 576 C C . ARG A 1 80 ? 11.620 -2.325 -10.425 1.00 91.50 80 ARG A C 1
ATOM 578 O O . ARG A 1 80 ? 12.692 -2.583 -10.963 1.00 91.50 80 ARG A O 1
ATOM 585 N N . GLN A 1 81 ? 10.575 -3.151 -10.458 1.00 92.44 81 GLN A N 1
ATOM 586 C CA . GLN A 1 81 ? 10.577 -4.415 -11.202 1.00 92.44 81 GLN A CA 1
ATOM 587 C C . GLN A 1 81 ? 10.420 -4.192 -12.705 1.00 92.44 81 GLN A C 1
ATOM 589 O O . GLN A 1 81 ? 11.097 -4.859 -13.483 1.00 92.44 81 GLN A O 1
ATOM 594 N N . GLU A 1 82 ? 9.586 -3.231 -13.095 1.00 89.19 82 GLU A N 1
ATOM 595 C CA . GLU A 1 82 ? 9.369 -2.870 -14.500 1.00 89.19 82 GLU A CA 1
ATOM 596 C C . GLU A 1 82 ? 10.541 -2.060 -15.085 1.00 89.19 82 GLU A C 1
ATOM 598 O O . GLU A 1 82 ? 10.676 -1.939 -16.301 1.00 89.19 82 GLU A O 1
ATOM 603 N N . GLY A 1 83 ? 11.433 -1.535 -14.233 1.00 82.25 83 GLY A N 1
ATOM 604 C CA . GLY A 1 83 ? 12.604 -0.764 -14.662 1.00 82.25 83 GLY A CA 1
ATOM 605 C C . GLY A 1 83 ? 12.241 0.586 -15.286 1.00 82.25 83 GLY A C 1
ATOM 606 O O . GLY A 1 83 ? 13.024 1.124 -16.067 1.00 82.25 83 GLY A O 1
ATOM 607 N N . ALA A 1 84 ? 11.054 1.099 -14.963 1.00 75.69 84 ALA A N 1
ATOM 608 C CA . ALA A 1 84 ? 10.539 2.370 -15.448 1.00 75.69 84 ALA A CA 1
ATOM 609 C C . ALA A 1 84 ? 11.031 3.551 -14.590 1.00 75.69 84 ALA A C 1
ATOM 611 O O . ALA A 1 84 ? 11.437 3.378 -13.436 1.00 75.69 84 ALA A O 1
ATOM 612 N N . ASP A 1 85 ? 10.989 4.756 -15.163 1.00 84.94 85 ASP A N 1
ATOM 613 C CA . ASP A 1 85 ? 11.259 5.997 -14.436 1.00 84.94 85 ASP A CA 1
ATOM 614 C C . ASP A 1 85 ? 10.129 6.242 -13.428 1.00 84.94 85 ASP A C 1
ATOM 616 O O . ASP A 1 85 ? 9.016 6.583 -13.806 1.00 84.94 85 ASP A O 1
ATOM 620 N N . MET A 1 86 ? 10.421 6.019 -12.146 1.00 86.50 86 MET A N 1
ATOM 621 C CA . MET A 1 86 ? 9.450 6.103 -11.053 1.00 86.50 86 MET A CA 1
ATOM 622 C C . MET A 1 86 ? 8.939 7.534 -10.839 1.00 86.50 86 MET A C 1
ATOM 624 O O . MET A 1 86 ? 9.747 8.443 -10.641 1.00 86.50 86 MET A O 1
ATOM 628 N N . ASP A 1 87 ? 7.615 7.699 -10.805 1.00 82.69 87 ASP A N 1
ATOM 629 C CA . ASP A 1 87 ? 6.944 8.964 -10.470 1.00 82.69 87 ASP A CA 1
ATOM 630 C C . ASP A 1 87 ? 6.738 9.146 -8.948 1.00 82.69 87 ASP A C 1
ATOM 632 O O . ASP A 1 87 ? 6.983 8.237 -8.145 1.00 82.69 87 ASP A O 1
ATOM 636 N N . ASP A 1 88 ? 6.271 10.325 -8.533 1.00 91.19 88 ASP A N 1
ATOM 637 C CA . ASP A 1 88 ? 5.961 10.647 -7.141 1.00 91.19 88 ASP A CA 1
ATOM 638 C C . ASP A 1 88 ? 4.778 9.805 -6.613 1.00 91.19 88 ASP A C 1
ATOM 640 O O . ASP A 1 88 ? 3.623 9.907 -7.043 1.00 91.19 88 ASP A O 1
ATOM 644 N N . ILE A 1 89 ? 5.045 8.987 -5.592 1.00 92.94 89 ILE A N 1
ATOM 645 C CA . ILE A 1 89 ? 4.046 8.107 -4.972 1.00 92.94 89 ILE A CA 1
ATOM 646 C C . ILE A 1 89 ? 3.487 8.758 -3.706 1.00 92.94 89 ILE A C 1
ATOM 648 O O . ILE A 1 89 ? 4.183 8.927 -2.705 1.00 92.94 89 ILE A O 1
ATOM 652 N N . THR A 1 90 ? 2.191 9.076 -3.721 1.00 92.81 90 THR A N 1
ATOM 653 C CA . THR A 1 90 ? 1.456 9.587 -2.555 1.00 92.81 90 THR A CA 1
ATOM 654 C C . THR A 1 90 ? 0.248 8.705 -2.266 1.00 92.81 90 THR A C 1
ATOM 656 O O . THR A 1 90 ? -0.513 8.380 -3.172 1.00 92.81 90 THR A O 1
ATOM 659 N N . THR A 1 91 ? 0.037 8.340 -0.996 1.00 94.38 91 THR A N 1
ATOM 660 C CA . THR A 1 91 ? -1.130 7.561 -0.546 1.00 94.38 91 THR A CA 1
ATOM 661 C C . THR A 1 91 ? -1.746 8.146 0.723 1.00 94.38 91 THR A C 1
ATOM 663 O O . THR A 1 91 ? -1.049 8.635 1.611 1.00 94.38 91 THR A O 1
ATOM 666 N N . ILE A 1 92 ? -3.072 8.082 0.819 1.00 94.56 92 ILE A N 1
ATOM 667 C CA . ILE A 1 92 ? -3.869 8.491 1.974 1.00 94.56 92 ILE A CA 1
ATOM 668 C C . ILE A 1 92 ? -4.874 7.378 2.253 1.00 94.56 92 ILE A C 1
ATOM 670 O O . ILE A 1 92 ? -5.632 6.981 1.370 1.00 94.56 92 ILE A O 1
ATOM 674 N N . VAL A 1 93 ? -4.906 6.897 3.494 1.00 94.12 93 VAL A N 1
ATOM 675 C CA . VAL A 1 93 ? -5.894 5.918 3.958 1.00 94.12 93 VAL A CA 1
ATOM 676 C C . VAL A 1 93 ? -6.685 6.524 5.109 1.00 94.12 93 VAL A C 1
ATOM 678 O O . VAL A 1 93 ? -6.111 6.957 6.109 1.00 94.12 93 VAL A O 1
ATOM 681 N N . VAL A 1 94 ? -8.009 6.526 4.978 1.00 92.50 94 VAL A N 1
ATOM 682 C CA . VAL A 1 94 ? -8.954 6.967 6.010 1.00 92.50 94 VAL A CA 1
ATOM 683 C C . VAL A 1 94 ? -9.774 5.762 6.441 1.00 92.50 94 VAL A C 1
ATOM 685 O O . VAL A 1 94 ? -10.398 5.121 5.604 1.00 92.50 94 VAL A O 1
ATOM 688 N N . VAL A 1 95 ? -9.765 5.442 7.732 1.00 90.94 95 VAL A N 1
ATOM 689 C CA . VAL A 1 95 ? -10.589 4.368 8.311 1.00 90.94 95 VAL A CA 1
ATOM 690 C C . VAL A 1 95 ? -11.859 4.993 8.882 1.00 90.94 95 VAL A C 1
ATOM 692 O O . VAL A 1 95 ? -11.771 6.044 9.522 1.00 90.94 95 VAL A O 1
ATOM 695 N N . ILE A 1 96 ? -13.005 4.358 8.629 1.00 85.81 96 ILE A N 1
ATOM 696 C CA . ILE A 1 96 ? -14.351 4.828 8.990 1.00 85.81 96 ILE A CA 1
ATOM 697 C C . ILE A 1 96 ? -14.940 3.913 10.064 1.00 85.81 96 ILE A C 1
ATOM 699 O O . ILE A 1 96 ? -14.798 2.674 9.926 1.00 85.81 96 ILE A O 1
#

Sequence (96 aa):
DVPDVTTSFLESAAQTGDAQAACESDAGPLKQFLAVASDGVWEFLSSSDATDTVGAMLLSQKTASQAAERLASRAENSWRQEGADMDDITTIVVVI

Organism: Polarella glacialis (NCBI:txid89957)

InterPro domains:
  IPR001932 PPM-type phosphatase-like domain [PF00481] (31-75)
  IPR001932 PPM-type phosphatase-like domain [PS51746] (1-96)
  IPR036457 PPM-type phosphatase-like domain superfamily [G3DSA:3.60.40.10] (2-96)
  IPR036457 PPM-type phosphatase-like domain superfamily [SSF81606] (31-96)

Foldseek 3Di:
DDDDWPFPPPPVPPDPDDDDDDDPDPPDDQKDKTKTKDPLLVVQDDPVNLCCQLRVCVSVVHDQVVSFVSSQVVSVVRCVVVVHDRDDIDMGMDID

Radius of gyration: 15.66 Å; chains: 1; bounding box: 42×44×30 Å